Protein AF-A0AAU1-F1 (afdb_monomer_lite)

Structure (mmCIF, N/CA/C/O backbone):
data_AF-A0AAU1-F1
#
_entry.id   AF-A0AAU1-F1
#
loop_
_atom_site.group_PDB
_atom_site.id
_atom_site.type_symbol
_atom_site.label_atom_id
_atom_site.label_alt_id
_atom_site.label_comp_id
_atom_site.label_asym_id
_atom_site.label_entity_id
_atom_site.label_seq_id
_atom_site.pdbx_PDB_ins_code
_atom_site.Cartn_x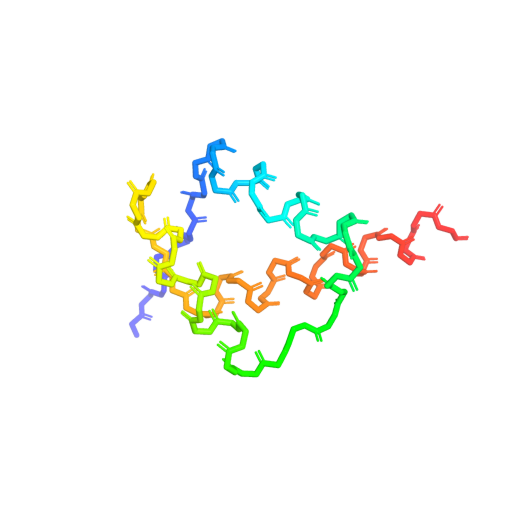
_atom_site.Cartn_y
_atom_site.Cartn_z
_atom_site.occupancy
_atom_site.B_iso_or_equiv
_atom_site.auth_seq_id
_atom_site.auth_comp_id
_atom_site.auth_asym_id
_atom_site.auth_atom_id
_atom_site.pdbx_PDB_model_num
ATOM 1 N N . THR A 1 1 ? -22.016 3.299 -7.045 1.00 43.66 1 THR A N 1
ATOM 2 C CA . THR A 1 1 ? -21.723 3.707 -5.652 1.00 43.66 1 THR A CA 1
ATOM 3 C C . THR A 1 1 ? -20.430 4.506 -5.640 1.00 43.66 1 THR A C 1
ATOM 5 O O . THR A 1 1 ? -19.421 4.018 -6.132 1.00 43.66 1 THR A O 1
ATOM 8 N N . ARG A 1 2 ? -20.449 5.772 -5.193 1.00 55.75 2 ARG A N 1
ATOM 9 C CA . ARG A 1 2 ? -19.234 6.607 -5.104 1.00 55.75 2 ARG A CA 1
ATOM 10 C C . ARG A 1 2 ? -18.237 5.898 -4.185 1.00 55.75 2 ARG A C 1
ATOM 12 O O . ARG A 1 2 ? -18.487 5.792 -2.989 1.00 55.75 2 ARG A O 1
ATOM 19 N N . SER A 1 3 ? -17.141 5.379 -4.740 1.00 61.56 3 SER A N 1
ATOM 20 C CA . SER A 1 3 ? -16.041 4.864 -3.926 1.00 61.56 3 SER A CA 1
ATOM 21 C C . SER A 1 3 ? -15.541 6.020 -3.070 1.00 61.56 3 SER A C 1
ATOM 23 O O . SER A 1 3 ? -15.006 6.986 -3.610 1.00 61.56 3 SER A O 1
ATOM 25 N N . SER A 1 4 ? -15.738 5.943 -1.752 1.00 69.69 4 SER A N 1
ATOM 26 C CA . SER A 1 4 ? -15.107 6.881 -0.825 1.00 69.69 4 SER A CA 1
ATOM 27 C C . SER A 1 4 ? -13.609 6.873 -1.109 1.00 69.69 4 SER A C 1
ATOM 29 O O . SER A 1 4 ? -13.003 5.800 -1.195 1.00 69.69 4 SER A O 1
ATOM 31 N N . ARG A 1 5 ? -13.021 8.052 -1.320 1.00 85.38 5 ARG A N 1
ATOM 32 C CA . ARG A 1 5 ? -11.574 8.179 -1.495 1.00 85.38 5 ARG A CA 1
ATOM 33 C C . ARG A 1 5 ? -10.921 7.665 -0.214 1.00 85.38 5 ARG A C 1
ATOM 35 O O . ARG A 1 5 ? -11.305 8.069 0.881 1.00 85.38 5 ARG A O 1
ATOM 42 N N . TRP A 1 6 ? -10.012 6.709 -0.355 1.00 92.38 6 TRP A N 1
ATOM 43 C CA . TRP A 1 6 ? -9.257 6.193 0.778 1.00 92.38 6 TRP A CA 1
ATOM 44 C C . TRP A 1 6 ? -8.293 7.274 1.266 1.00 92.38 6 TRP A C 1
ATOM 46 O O . TRP A 1 6 ? -7.575 7.860 0.456 1.00 92.38 6 TRP A O 1
ATOM 56 N N . ASN A 1 7 ? -8.315 7.534 2.572 1.00 94.12 7 ASN A N 1
ATOM 57 C CA . ASN A 1 7 ? -7.377 8.418 3.248 1.00 94.12 7 ASN A CA 1
ATOM 58 C C . ASN A 1 7 ? -6.501 7.547 4.166 1.00 94.12 7 ASN A C 1
ATOM 60 O O . ASN A 1 7 ? -6.994 7.136 5.219 1.00 94.12 7 ASN A O 1
ATOM 64 N N . PRO A 1 8 ? -5.286 7.159 3.737 1.00 95.19 8 PRO A N 1
ATOM 65 C CA . PRO A 1 8 ? -4.420 6.285 4.523 1.00 95.19 8 PRO A CA 1
ATOM 66 C C . PRO A 1 8 ? -3.952 6.961 5.812 1.00 95.19 8 PRO A C 1
ATOM 68 O O . PRO A 1 8 ? -3.713 8.168 5.824 1.00 95.19 8 PRO A O 1
ATOM 71 N N . THR A 1 9 ? -3.757 6.180 6.876 1.00 97.56 9 THR A N 1
ATOM 72 C CA . THR A 1 9 ? -3.038 6.668 8.065 1.00 97.56 9 THR A CA 1
ATOM 73 C C . THR A 1 9 ? -1.527 6.644 7.840 1.00 97.56 9 THR A C 1
ATOM 75 O O . THR A 1 9 ? -1.036 5.978 6.922 1.00 97.56 9 THR A O 1
ATOM 78 N N . ALA A 1 10 ? -0.777 7.350 8.689 1.00 97.56 10 ALA A N 1
ATOM 79 C CA . ALA A 1 10 ? 0.683 7.359 8.625 1.00 97.56 10 ALA A CA 1
ATOM 80 C C . ALA A 1 10 ? 1.264 5.943 8.786 1.00 97.56 10 ALA A C 1
ATOM 82 O O . ALA A 1 10 ? 2.139 5.543 8.025 1.00 97.56 10 ALA A O 1
ATOM 83 N N . GLU A 1 11 ? 0.716 5.143 9.699 1.00 98.12 11 GLU A N 1
ATOM 84 C CA . GLU A 1 11 ? 1.133 3.760 9.948 1.00 98.12 11 GLU A CA 1
ATOM 85 C C . GLU A 1 11 ? 0.866 2.861 8.737 1.00 98.12 11 GLU A C 1
ATOM 87 O O . GLU A 1 11 ? 1.688 2.008 8.403 1.00 98.12 11 GLU A O 1
ATOM 92 N N . GLN A 1 12 ? -0.258 3.069 8.039 1.00 98.12 12 GLN A N 1
ATOM 93 C CA . GLN A 1 12 ? -0.546 2.338 6.805 1.00 98.12 12 GLN A CA 1
ATOM 94 C C . GLN A 1 12 ? 0.460 2.667 5.702 1.00 98.12 12 GLN A C 1
ATOM 96 O O . GLN A 1 12 ? 0.870 1.764 4.975 1.00 98.12 12 GLN A O 1
ATOM 101 N N . LEU A 1 13 ? 0.857 3.937 5.569 1.00 97.88 13 LEU A N 1
ATOM 102 C CA . LEU A 1 13 ? 1.862 4.354 4.590 1.00 97.88 13 LEU A CA 1
ATOM 103 C C . LEU A 1 13 ? 3.237 3.775 4.919 1.00 97.88 13 LEU A C 1
ATOM 105 O O . LEU A 1 13 ? 3.830 3.142 4.050 1.00 97.88 13 LEU A O 1
ATOM 109 N N . LEU A 1 14 ? 3.688 3.907 6.168 1.00 97.69 14 LEU A N 1
ATOM 110 C CA . LEU A 1 14 ? 4.983 3.392 6.618 1.00 97.69 14 LEU A CA 1
ATOM 111 C C . LEU A 1 14 ? 5.118 1.887 6.358 1.00 97.69 14 LEU A C 1
ATOM 113 O O . LEU A 1 14 ? 6.108 1.442 5.785 1.00 97.69 14 LEU A O 1
ATOM 117 N N . ALA A 1 15 ? 4.093 1.101 6.692 1.00 97.31 15 ALA A N 1
ATOM 118 C CA . ALA A 1 15 ? 4.111 -0.341 6.463 1.00 97.31 15 ALA A CA 1
ATOM 119 C C . ALA A 1 15 ? 4.060 -0.722 4.968 1.00 97.31 15 ALA A C 1
ATOM 121 O O . ALA A 1 15 ? 4.621 -1.743 4.564 1.00 97.31 15 ALA A O 1
ATOM 122 N N . LEU A 1 16 ? 3.395 0.070 4.118 1.00 97.50 16 LEU A N 1
ATOM 123 C CA . LEU A 1 16 ? 3.426 -0.137 2.664 1.00 97.50 16 LEU A CA 1
ATOM 124 C C . LEU A 1 16 ? 4.810 0.185 2.079 1.00 97.50 16 LEU A C 1
ATOM 126 O O . LEU A 1 16 ? 5.302 -0.560 1.230 1.00 97.50 16 LEU A O 1
ATOM 130 N N . GLU A 1 17 ? 5.443 1.258 2.554 1.00 97.12 17 GLU A N 1
ATOM 131 C CA . GLU A 1 17 ? 6.790 1.683 2.159 1.00 97.12 17 GLU A CA 1
ATOM 132 C C . GLU A 1 17 ? 7.863 0.685 2.587 1.00 97.12 17 GLU A C 1
ATOM 134 O O . GLU A 1 17 ? 8.721 0.332 1.775 1.00 97.12 17 GLU A O 1
ATOM 139 N N . GLU A 1 18 ? 7.784 0.166 3.812 1.00 96.88 18 GLU A N 1
ATOM 140 C CA . GLU A 1 18 ? 8.672 -0.887 4.307 1.00 96.88 18 GLU A CA 1
ATOM 141 C C . GLU A 1 18 ? 8.600 -2.126 3.406 1.00 96.88 18 GLU A C 1
ATOM 143 O O . GLU A 1 18 ? 9.614 -2.567 2.866 1.00 96.88 18 GLU A O 1
ATOM 148 N N . LYS A 1 19 ? 7.392 -2.640 3.139 1.00 95.56 19 LYS A N 1
ATOM 149 C CA . LYS A 1 19 ? 7.205 -3.815 2.272 1.00 95.56 19 LYS A CA 1
ATOM 150 C C . LYS A 1 19 ? 7.728 -3.578 0.853 1.00 95.56 19 LYS A C 1
ATOM 152 O O . LYS A 1 19 ? 8.327 -4.482 0.266 1.00 95.56 19 LYS A O 1
ATOM 157 N N . TYR A 1 20 ? 7.523 -2.380 0.301 1.00 95.69 20 TYR A N 1
ATOM 158 C CA . TYR A 1 20 ? 8.061 -2.007 -1.010 1.00 95.69 20 TYR A CA 1
ATOM 159 C C . TYR A 1 20 ? 9.593 -2.007 -1.019 1.00 95.69 20 TYR A C 1
ATOM 161 O O . TYR A 1 20 ? 10.207 -2.565 -1.933 1.00 95.69 20 TYR A O 1
ATOM 169 N N . SER A 1 21 ? 10.201 -1.427 0.018 1.00 93.75 21 SER A N 1
ATOM 170 C CA . SER A 1 21 ? 11.654 -1.317 0.184 1.00 93.75 21 SER A CA 1
ATOM 171 C C . SER A 1 21 ? 12.312 -2.679 0.422 1.00 93.75 21 SER A C 1
ATOM 173 O O . SER A 1 21 ? 13.403 -2.929 -0.080 1.00 93.75 21 SER A O 1
ATOM 175 N N . CYS A 1 22 ? 11.613 -3.607 1.083 1.00 94.44 22 CYS A N 1
ATOM 176 C CA . CYS A 1 22 ? 12.018 -5.007 1.238 1.00 94.44 22 CYS A CA 1
ATOM 177 C C . CYS A 1 22 ? 11.841 -5.860 -0.036 1.00 94.44 22 CYS A C 1
ATOM 179 O O . CYS A 1 22 ? 12.071 -7.067 -0.001 1.00 94.44 22 CYS A O 1
ATOM 181 N N . GLY A 1 23 ? 11.430 -5.267 -1.163 1.00 92.12 23 GLY A N 1
ATOM 182 C CA . GLY A 1 23 ? 11.407 -5.926 -2.473 1.00 92.12 23 GLY A CA 1
ATOM 183 C C . GLY A 1 23 ? 10.027 -6.352 -2.975 1.00 92.12 23 GLY A C 1
ATOM 184 O O . GLY A 1 23 ? 9.913 -6.823 -4.111 1.00 92.12 23 GLY A O 1
ATOM 185 N N . VAL A 1 24 ? 8.947 -6.142 -2.213 1.00 92.62 24 VAL A N 1
ATOM 186 C CA . VAL A 1 24 ? 7.582 -6.413 -2.692 1.00 92.62 24 VAL A CA 1
ATOM 187 C C . VAL A 1 24 ? 7.148 -5.296 -3.642 1.00 92.62 24 VAL A C 1
ATOM 189 O O . VAL A 1 24 ? 6.422 -4.386 -3.273 1.00 92.62 24 VAL A O 1
ATOM 192 N N . ARG A 1 25 ? 7.595 -5.334 -4.899 1.00 91.69 25 ARG A N 1
ATOM 193 C CA . ARG A 1 25 ? 7.272 -4.289 -5.894 1.00 91.69 25 ARG A CA 1
ATOM 194 C C . ARG A 1 25 ? 6.008 -4.567 -6.704 1.00 91.69 25 ARG A C 1
ATOM 196 O O . ARG A 1 25 ? 5.351 -3.640 -7.173 1.00 91.69 25 ARG A O 1
ATOM 203 N N . THR A 1 26 ? 5.673 -5.844 -6.878 1.00 94.25 26 THR A N 1
ATOM 204 C CA . THR A 1 26 ? 4.466 -6.300 -7.580 1.00 94.25 26 THR A CA 1
ATOM 205 C C . THR A 1 26 ? 3.824 -7.412 -6.751 1.00 94.25 26 THR A C 1
ATOM 207 O O . THR A 1 26 ? 4.131 -8.581 -6.975 1.00 94.25 26 THR A O 1
ATOM 210 N N . PRO A 1 27 ? 2.998 -7.073 -5.746 1.00 96.06 27 PRO A N 1
ATOM 211 C CA . PRO A 1 27 ? 2.407 -8.078 -4.875 1.00 96.06 27 PRO A CA 1
ATOM 212 C C . PRO A 1 27 ? 1.405 -8.956 -5.636 1.00 96.06 27 PRO A C 1
ATOM 214 O O . PRO A 1 27 ? 0.631 -8.466 -6.462 1.00 96.06 27 PRO A O 1
ATOM 217 N N . THR A 1 28 ? 1.389 -10.251 -5.330 1.00 97.19 28 THR A N 1
ATOM 218 C CA . THR A 1 28 ? 0.366 -11.192 -5.809 1.00 97.19 28 THR A CA 1
ATOM 219 C C . THR A 1 28 ? -0.985 -10.931 -5.138 1.00 97.19 28 THR A C 1
ATOM 221 O O . THR A 1 28 ? -1.065 -10.245 -4.118 1.00 97.19 28 THR A O 1
ATOM 224 N N . THR A 1 29 ? -2.068 -11.523 -5.652 1.00 96.75 29 THR A N 1
ATOM 225 C CA . THR A 1 29 ? -3.402 -11.414 -5.030 1.00 96.75 29 THR A CA 1
ATOM 226 C C . THR A 1 29 ? -3.398 -11.859 -3.563 1.00 96.75 29 THR A C 1
ATOM 228 O O . THR A 1 29 ? -3.978 -11.175 -2.720 1.00 96.75 29 THR A O 1
ATOM 231 N N . ASN A 1 30 ? -2.684 -12.941 -3.234 1.00 97.62 30 ASN A N 1
ATOM 232 C CA . ASN A 1 30 ? -2.571 -13.426 -1.855 1.00 97.62 30 ASN A CA 1
ATOM 233 C C . ASN A 1 30 ? -1.812 -12.430 -0.970 1.00 97.62 30 ASN A C 1
ATOM 235 O O . ASN A 1 30 ? -2.253 -12.128 0.137 1.00 97.62 30 ASN A O 1
ATOM 239 N N . GLN A 1 31 ? -0.719 -11.848 -1.475 1.00 97.50 31 GLN A N 1
ATOM 240 C CA . GLN A 1 31 ? 0.016 -10.807 -0.752 1.00 97.50 31 GLN A CA 1
ATOM 241 C C . GLN A 1 31 ? -0.845 -9.556 -0.545 1.00 97.50 31 GLN A C 1
ATOM 243 O O . GLN A 1 31 ? -0.851 -8.999 0.546 1.00 97.50 31 GLN A O 1
ATOM 248 N N . ILE A 1 32 ? -1.633 -9.139 -1.540 1.00 98.06 32 ILE A N 1
ATOM 249 C CA . ILE A 1 32 ? -2.573 -8.017 -1.401 1.00 98.06 32 ILE A CA 1
ATOM 250 C C . ILE A 1 32 ? -3.584 -8.296 -0.285 1.00 98.06 32 ILE A C 1
ATOM 252 O O . ILE A 1 32 ? -3.832 -7.419 0.542 1.00 98.06 32 ILE A O 1
ATOM 256 N N . GLN A 1 33 ? -4.155 -9.501 -0.228 1.00 98.12 33 GLN A N 1
ATOM 257 C CA . GLN A 1 33 ? -5.098 -9.888 0.825 1.00 98.12 33 GLN A CA 1
ATOM 258 C C . GLN A 1 33 ? -4.440 -9.914 2.210 1.00 98.12 33 GLN A C 1
ATOM 260 O O . GLN A 1 33 ? -5.021 -9.393 3.166 1.00 98.12 33 GLN A O 1
ATOM 265 N N . GLN A 1 34 ? -3.225 -10.456 2.315 1.00 97.94 34 GLN A N 1
ATOM 266 C CA . GLN A 1 34 ? -2.461 -10.504 3.562 1.00 97.94 34 GLN A CA 1
ATOM 267 C C . GLN A 1 34 ? -2.118 -9.096 4.060 1.00 97.94 34 GLN A C 1
ATOM 269 O O . GLN A 1 34 ? -2.447 -8.753 5.193 1.00 97.94 34 GLN A O 1
ATOM 274 N N . ILE A 1 35 ? -1.556 -8.250 3.193 1.00 97.69 35 ILE A N 1
ATOM 275 C CA . ILE A 1 35 ? -1.213 -6.857 3.509 1.00 97.69 35 ILE A CA 1
ATOM 276 C C . ILE A 1 35 ? -2.471 -6.081 3.900 1.00 97.69 35 ILE A C 1
ATOM 278 O O . ILE A 1 35 ? -2.479 -5.377 4.901 1.00 97.69 35 ILE A O 1
ATOM 282 N N . THR A 1 36 ? -3.571 -6.236 3.159 1.00 98.12 36 THR A N 1
ATOM 283 C CA . THR A 1 36 ? -4.841 -5.574 3.502 1.00 98.12 36 THR A CA 1
ATOM 284 C C . THR A 1 36 ? -5.322 -5.990 4.889 1.00 98.12 36 THR A C 1
ATOM 286 O O . THR A 1 36 ? -5.768 -5.144 5.658 1.00 98.12 36 THR A O 1
ATOM 289 N N . SER A 1 37 ? -5.241 -7.281 5.214 1.00 98.06 37 SER A N 1
ATOM 29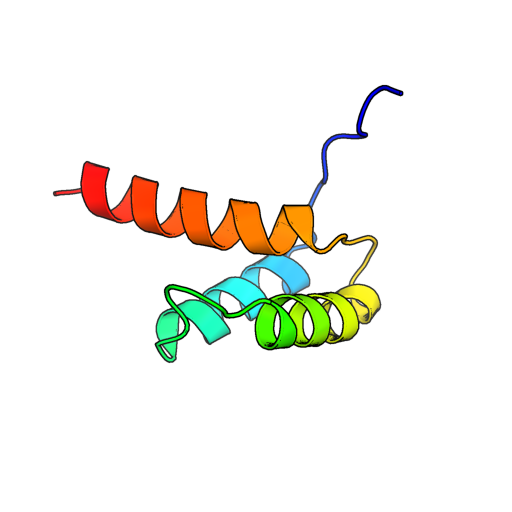0 C CA . SER A 1 37 ? -5.682 -7.806 6.510 1.00 98.06 37 SER A CA 1
ATOM 291 C C . SER A 1 37 ? -4.815 -7.291 7.656 1.00 98.06 37 SER A C 1
ATOM 293 O O . SER A 1 37 ? -5.354 -6.880 8.679 1.00 98.06 37 SER A O 1
ATOM 295 N N . GLU A 1 38 ? -3.499 -7.228 7.458 1.00 97.38 38 GLU A N 1
ATOM 296 C CA . GLU A 1 38 ? -2.551 -6.647 8.410 1.00 97.38 38 GLU A CA 1
ATOM 297 C C . GLU A 1 38 ? -2.827 -5.155 8.639 1.00 97.38 38 GLU A C 1
ATOM 299 O O . GLU A 1 38 ? -2.951 -4.719 9.779 1.00 97.38 38 GLU A O 1
ATOM 304 N N . LEU A 1 39 ? -3.009 -4.374 7.568 1.00 97.69 39 LEU A N 1
ATOM 305 C CA . LEU A 1 39 ? -3.171 -2.918 7.637 1.00 97.69 39 LEU A CA 1
ATOM 306 C C . LEU A 1 39 ? -4.537 -2.454 8.158 1.00 97.69 39 LEU A C 1
ATOM 308 O O . LEU A 1 39 ? -4.686 -1.284 8.525 1.00 97.69 39 LEU A O 1
ATOM 312 N N . ARG A 1 40 ? -5.532 -3.349 8.233 1.00 97.06 40 ARG A N 1
ATOM 313 C CA . ARG A 1 40 ? -6.847 -3.051 8.830 1.00 97.06 40 ARG A CA 1
ATOM 314 C C . ARG A 1 40 ? -6.758 -2.669 10.304 1.00 97.06 40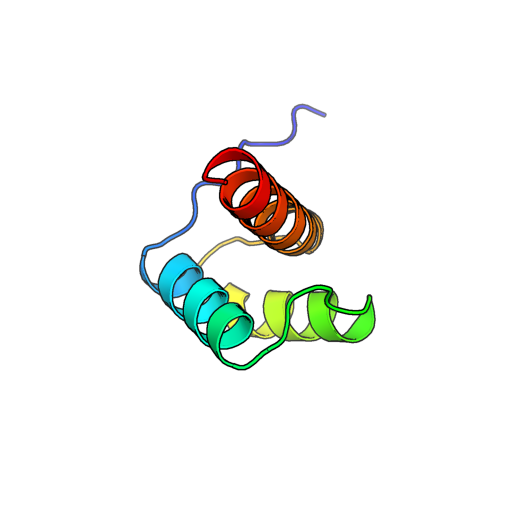 ARG A C 1
ATOM 316 O O . ARG A 1 40 ? -7.610 -1.917 10.767 1.00 97.06 40 ARG A O 1
ATOM 323 N N . ARG A 1 41 ? -5.722 -3.120 11.022 1.00 96.56 41 ARG A N 1
ATOM 324 C CA . ARG A 1 41 ? -5.489 -2.740 12.428 1.00 96.56 41 ARG A CA 1
ATOM 325 C C . ARG A 1 41 ? -5.213 -1.244 12.615 1.00 96.56 41 ARG A C 1
ATOM 327 O O . ARG A 1 41 ? -5.401 -0.733 13.709 1.00 96.56 41 ARG A O 1
ATOM 334 N N . PHE A 1 42 ? -4.754 -0.567 11.562 1.00 96.38 42 PHE A N 1
ATOM 335 C CA . PHE A 1 42 ? -4.399 0.853 11.582 1.00 96.38 42 PHE A CA 1
ATOM 336 C C . PHE A 1 42 ? -5.506 1.746 11.006 1.00 96.38 42 PHE A C 1
ATOM 338 O O . PHE A 1 42 ? -5.415 2.963 11.078 1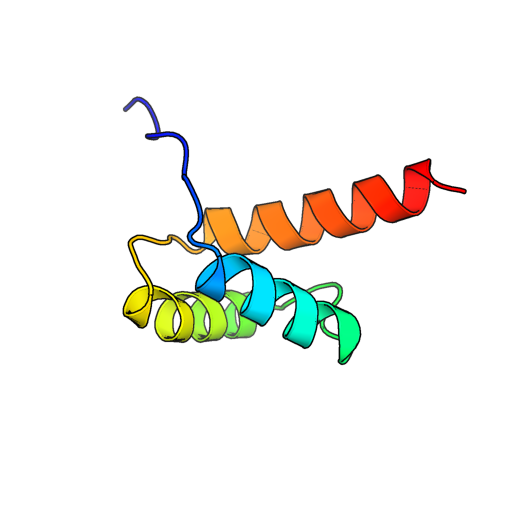.00 96.38 42 PHE A O 1
ATOM 345 N N . GLY A 1 43 ? -6.560 1.165 10.424 1.00 95.69 43 GLY A N 1
ATOM 346 C CA . GLY A 1 43 ? -7.668 1.919 9.845 1.00 95.69 43 GLY A CA 1
ATOM 347 C C . GLY A 1 43 ? -8.334 1.211 8.669 1.00 95.69 43 GLY A C 1
ATOM 348 O O . GLY A 1 43 ? -7.912 0.146 8.214 1.00 95.69 43 GLY A O 1
ATOM 349 N N . LYS A 1 44 ? -9.393 1.822 8.128 1.00 95.50 44 LYS A N 1
ATOM 350 C CA . LYS A 1 44 ? -10.142 1.252 7.000 1.00 95.50 44 LYS A CA 1
ATOM 351 C C . LYS A 1 44 ? -9.270 1.179 5.744 1.00 95.50 44 LYS A C 1
ATOM 353 O O . LYS A 1 44 ? -8.791 2.194 5.245 1.00 95.50 44 LYS A O 1
ATOM 358 N N . ILE A 1 45 ? -9.140 -0.020 5.183 1.00 96.94 45 ILE A N 1
ATOM 359 C CA . ILE A 1 45 ? -8.420 -0.279 3.934 1.00 96.94 45 ILE A CA 1
ATOM 360 C C . ILE A 1 45 ? -9.061 -1.448 3.174 1.00 96.94 45 ILE A C 1
ATOM 362 O O . ILE A 1 45 ? -9.599 -2.388 3.765 1.00 96.94 45 ILE A O 1
ATOM 366 N N . GLU A 1 46 ? -9.019 -1.373 1.847 1.00 96.69 46 GLU A N 1
ATOM 367 C CA . GLU A 1 46 ? -9.511 -2.391 0.918 1.00 96.69 46 GLU A CA 1
ATOM 368 C C . GLU A 1 46 ? -8.369 -2.861 0.008 1.00 96.69 46 GLU A C 1
ATOM 370 O O . GLU A 1 46 ? -7.431 -2.108 -0.250 1.00 96.69 46 GLU A O 1
ATOM 375 N N . GLY A 1 47 ? -8.475 -4.069 -0.557 1.00 96.56 47 GLY A N 1
ATOM 376 C CA . GLY A 1 47 ? -7.427 -4.630 -1.424 1.00 96.56 47 GLY A CA 1
ATOM 377 C C . GLY A 1 47 ? -7.085 -3.756 -2.632 1.00 96.56 47 GLY A C 1
ATOM 378 O O . GLY A 1 47 ? -5.920 -3.644 -3.006 1.00 96.56 47 GLY A O 1
ATOM 379 N N . LYS A 1 48 ? -8.076 -3.046 -3.189 1.00 96.44 48 LYS A N 1
ATOM 380 C CA . LYS A 1 48 ? -7.855 -2.085 -4.280 1.00 96.44 48 LYS A CA 1
ATOM 381 C C . LYS A 1 48 ? -6.916 -0.943 -3.874 1.00 96.44 48 LYS A C 1
ATOM 383 O O . LYS A 1 48 ? -6.138 -0.483 -4.700 1.00 96.44 48 LYS A O 1
ATOM 388 N N . ASN A 1 49 ? -6.952 -0.514 -2.610 1.00 97.31 49 ASN A N 1
ATOM 389 C CA . ASN A 1 49 ? -6.089 0.553 -2.107 1.00 97.31 49 ASN A CA 1
ATOM 390 C C . ASN A 1 49 ? -4.632 0.094 -2.096 1.00 97.31 49 ASN A C 1
ATOM 392 O O . ASN A 1 49 ? -3.772 0.811 -2.594 1.00 97.31 49 ASN A O 1
ATOM 396 N N . VAL A 1 50 ? -4.377 -1.125 -1.608 1.00 97.38 50 VAL A N 1
ATOM 397 C CA . VAL A 1 50 ? -3.046 -1.748 -1.623 1.00 97.38 50 VAL A CA 1
ATOM 398 C C . VAL A 1 50 ? -2.566 -1.908 -3.065 1.00 97.38 50 VAL A C 1
ATOM 400 O O . VAL A 1 50 ? -1.506 -1.397 -3.416 1.00 97.38 50 VAL A O 1
ATOM 403 N N . PHE A 1 51 ? -3.376 -2.520 -3.934 1.00 96.94 51 PHE A N 1
ATOM 404 C CA . PHE A 1 51 ? -3.054 -2.688 -5.354 1.00 96.94 51 PHE A CA 1
ATOM 405 C C . PHE A 1 51 ? -2.662 -1.362 -6.026 1.00 96.94 51 PHE A C 1
ATOM 407 O O . PHE A 1 51 ? -1.586 -1.258 -6.620 1.00 96.94 51 PHE A O 1
ATOM 414 N N . TYR A 1 52 ? -3.500 -0.327 -5.900 1.00 96.31 52 TYR A N 1
ATOM 415 C CA . TYR A 1 52 ? -3.228 0.971 -6.512 1.00 96.31 52 TYR A CA 1
ATOM 416 C C . TYR A 1 52 ? -2.064 1.706 -5.859 1.00 96.31 52 TYR A C 1
ATOM 418 O O . TYR A 1 52 ? -1.356 2.426 -6.558 1.00 96.31 52 TYR A O 1
ATOM 426 N N . TRP A 1 53 ? -1.827 1.533 -4.559 1.00 97.12 53 TRP A N 1
ATOM 427 C CA . TRP A 1 53 ? -0.664 2.121 -3.905 1.00 97.12 53 TRP A CA 1
ATOM 428 C C . TRP A 1 53 ? 0.631 1.598 -4.539 1.00 97.12 53 TRP A C 1
ATOM 430 O O . TRP A 1 53 ? 1.439 2.410 -4.987 1.00 97.12 53 TRP A O 1
ATOM 440 N N . PHE A 1 54 ? 0.773 0.275 -4.709 1.00 97.00 54 PHE A N 1
ATOM 441 C CA . PHE A 1 54 ? 1.951 -0.335 -5.346 1.00 97.00 54 PHE A CA 1
A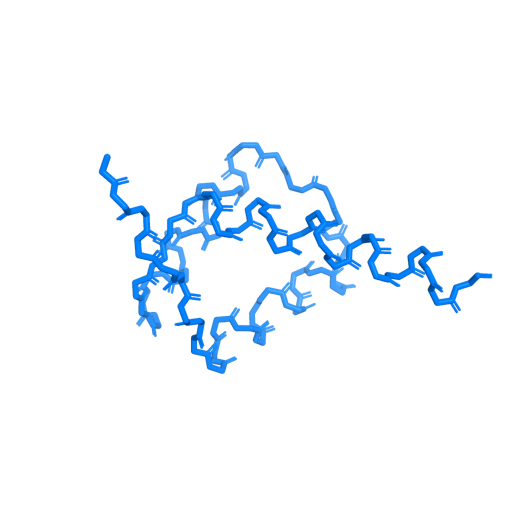TOM 442 C C . PHE A 1 54 ? 2.104 0.076 -6.821 1.00 97.00 54 PHE A C 1
ATOM 444 O O . PHE A 1 54 ? 3.202 0.432 -7.255 1.00 97.00 54 PHE A O 1
ATOM 451 N N . GLN A 1 55 ? 1.009 0.103 -7.594 1.00 95.88 55 GLN A N 1
ATOM 452 C CA . GLN A 1 55 ? 1.048 0.560 -8.992 1.00 95.88 55 GLN A CA 1
ATOM 453 C C . GLN A 1 55 ? 1.473 2.029 -9.108 1.00 95.88 55 GLN A C 1
ATOM 455 O O . GLN A 1 55 ? 2.358 2.354 -9.904 1.00 95.88 55 GLN A O 1
ATOM 460 N N . ASN A 1 56 ? 0.884 2.908 -8.292 1.00 95.44 56 ASN A N 1
ATOM 461 C CA . ASN A 1 56 ? 1.197 4.335 -8.291 1.00 95.44 56 ASN A CA 1
ATOM 462 C C . ASN A 1 56 ? 2.623 4.606 -7.804 1.00 95.44 56 ASN A C 1
ATOM 464 O O . ASN A 1 56 ? 3.293 5.474 -8.355 1.00 95.44 56 ASN A O 1
ATOM 468 N N . HIS A 1 57 ? 3.104 3.868 -6.799 1.00 94.81 57 HIS A N 1
ATOM 469 C CA . HIS A 1 57 ? 4.467 4.016 -6.293 1.00 94.81 57 HIS A CA 1
ATOM 470 C C . HIS A 1 57 ? 5.488 3.687 -7.388 1.00 94.81 57 HIS A C 1
ATOM 472 O O . HIS A 1 57 ? 6.330 4.520 -7.719 1.00 94.81 57 HIS A O 1
ATOM 478 N N . LYS A 1 58 ? 5.315 2.543 -8.061 1.00 93.25 58 LYS A N 1
ATOM 479 C CA . LYS A 1 58 ? 6.154 2.139 -9.195 1.00 93.25 58 LYS A CA 1
ATOM 480 C C . LYS A 1 58 ? 6.069 3.123 -10.368 1.00 93.25 58 LYS A C 1
ATOM 482 O O . LYS A 1 58 ? 7.060 3.355 -11.052 1.00 93.25 58 LYS A O 1
ATOM 487 N N . ALA A 1 59 ? 4.885 3.672 -10.647 1.00 92.38 59 ALA A N 1
ATOM 488 C CA . ALA A 1 59 ? 4.707 4.675 -11.697 1.00 92.38 59 ALA A CA 1
ATOM 489 C C . ALA A 1 59 ? 5.457 5.979 -11.385 1.00 92.38 59 ALA A C 1
ATOM 491 O O . ALA A 1 59 ? 6.121 6.513 -12.269 1.00 92.38 59 ALA A O 1
ATOM 492 N N . ARG A 1 60 ? 5.412 6.448 -10.130 1.00 92.50 60 ARG A N 1
ATOM 493 C CA . ARG A 1 60 ? 6.168 7.626 -9.680 1.00 92.50 60 ARG A CA 1
ATOM 494 C C . ARG A 1 60 ? 7.677 7.412 -9.755 1.00 92.50 60 ARG A C 1
ATOM 496 O O . ARG A 1 60 ? 8.371 8.321 -10.183 1.00 92.50 60 ARG A O 1
ATOM 503 N N . GLU A 1 61 ? 8.188 6.238 -9.386 1.00 88.94 61 GLU A N 1
ATOM 504 C CA . GLU A 1 61 ? 9.624 5.944 -9.524 1.00 88.94 61 GLU A CA 1
ATOM 505 C C . GLU A 1 61 ? 10.094 5.978 -10.982 1.00 88.94 61 GLU A C 1
ATOM 507 O O . GLU A 1 61 ? 11.164 6.515 -11.261 1.00 88.94 61 GLU A O 1
ATOM 512 N N . ARG A 1 62 ? 9.277 5.466 -11.916 1.00 87.94 62 ARG A N 1
ATOM 513 C CA . ARG A 1 62 ? 9.584 5.527 -13.354 1.00 87.94 62 ARG A CA 1
ATOM 514 C C . ARG A 1 62 ? 9.583 6.944 -13.919 1.00 87.94 62 ARG A C 1
ATOM 516 O O . ARG A 1 62 ? 10.311 7.177 -14.860 1.00 87.94 62 ARG A O 1
ATOM 523 N N . GLN A 1 63 ? 8.758 7.850 -13.393 1.00 86.25 63 GLN A N 1
ATOM 524 C CA . GLN A 1 63 ? 8.709 9.250 -13.847 1.00 86.25 63 GLN A CA 1
ATOM 525 C C . GLN A 1 63 ? 9.822 10.120 -13.254 1.00 86.25 63 GLN A C 1
ATOM 527 O O . GLN A 1 63 ? 10.046 11.228 -13.725 1.00 86.25 63 GLN A O 1
ATOM 532 N N . LYS A 1 64 ? 10.468 9.660 -12.177 1.00 77.44 64 LYS A N 1
ATOM 533 C CA . LYS A 1 64 ? 11.604 10.351 -11.553 1.00 77.44 64 LYS A CA 1
ATOM 534 C C . LYS A 1 64 ? 12.937 10.076 -12.264 1.00 77.44 64 LYS A C 1
ATOM 536 O O . LYS A 1 64 ? 13.938 10.663 -11.867 1.00 77.44 64 LYS A O 1
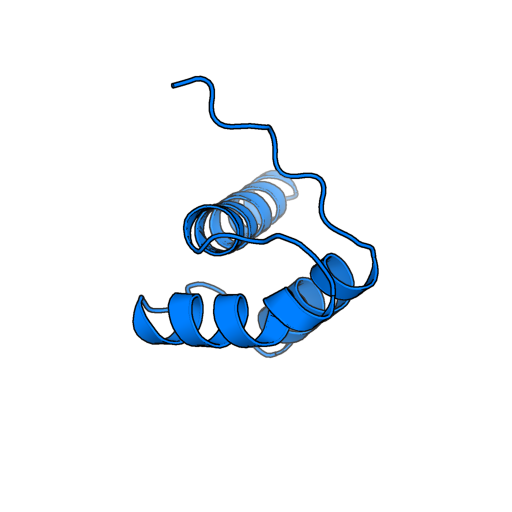ATOM 541 N N . HIS A 1 65 ? 12.935 9.192 -13.260 1.00 56.97 65 HIS A N 1
ATOM 542 C CA . HIS A 1 65 ? 14.050 8.874 -14.150 1.00 56.97 65 HIS A CA 1
ATOM 543 C C . HIS A 1 65 ? 13.672 9.276 -15.575 1.00 56.97 65 HIS A C 1
ATOM 545 O O . HIS A 1 65 ? 14.600 9.593 -16.345 1.00 56.97 65 HIS A O 1
#

Radius of gyration: 11.81 Å; chains: 1; bounding box: 36×24×27 Å

pLDDT: mean 92.36, std 10.92, range [43.66, 98.12]

Sequence (65 aa):
TRSSRWNPTAEQLLALEEKYSCGVRTPTTNQIQQITSELRRFGKIEGKNVFYWFQNHKARERQKH

Secondary structure (DSSP, 8-state):
---PPP---HHHHHHHHHHHHTT-SS--HHHHHHHHHHHGGGS---HHHHHHHHHHHHHHHHHT-

Foldseek 3Di:
DPDDPDDADPVLVVVLVVCVVVPPLDDDPVRLVVSLVVRVVVHDDDSVRSRVVSVVVVVVVVVVD

InterPro domains:
  IPR001356 Homeodomain [PF00046] (2-63)
  IPR001356 Homeodomain [PS50071] (1-64)
  IPR001356 Homeodomain [SM00389] (1-65)
  IPR009057 Homedomain-like superfamily [SSF46689] (2-64)
  IPR044555 Protein WUSCHEL-like [PTHR45940] (2-64)

Organism: Populus trichocarpa (NCBI:txid3694)